Protein AF-A0A2V8PEK4-F1 (afdb_monomer_lite)

pLDDT: mean 82.37, std 10.29, range [52.34, 94.94]

Foldseek 3Di:
DLVVVLVVLVVVLVVVLCVLVVCPPDDDDDPDPCPVVVSVVVVVVSVVVNVVSSVVSVVVSVCSVVPVDPPPPPDPDDD

Radius of gyration: 20.74 Å; chains: 1; bounding box: 35×11×75 Å

Sequence (79 aa):
MGRVLGIAIWIITVASVWMFVSGRWWFPEAISEHGPSVDGQFKITIVVVGIAFAAAQIGLGWVVWKYRDRASSQRATYS

Structure (mmCIF, N/CA/C/O backbone):
data_AF-A0A2V8PEK4-F1
#
_entry.id   AF-A0A2V8PEK4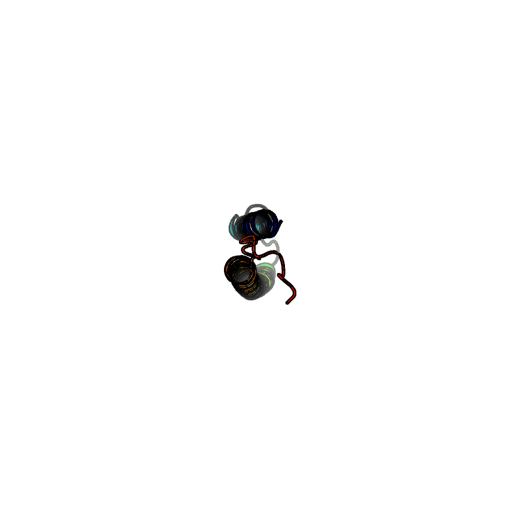-F1
#
loop_
_atom_site.group_PDB
_atom_site.id
_atom_site.type_symbol
_atom_site.label_atom_id
_atom_site.label_alt_id
_atom_site.label_comp_id
_atom_site.label_asym_id
_atom_site.label_entity_id
_atom_site.label_seq_id
_atom_site.pdbx_PDB_ins_code
_atom_site.Cartn_x
_atom_site.Cartn_y
_atom_site.Cartn_z
_atom_site.occupancy
_atom_site.B_iso_or_equiv
_atom_site.auth_seq_id
_atom_site.auth_comp_id
_atom_site.auth_asym_id
_atom_site.auth_atom_id
_atom_site.pdbx_PDB_model_num
ATOM 1 N N . MET A 1 1 ? -17.874 3.873 18.054 1.00 62.66 1 MET A N 1
ATOM 2 C CA . MET A 1 1 ? -17.129 4.539 16.957 1.00 62.66 1 MET A CA 1
ATOM 3 C C . MET A 1 1 ? -15.967 3.704 16.397 1.00 62.66 1 MET A C 1
ATOM 5 O O . MET A 1 1 ? -15.857 3.624 15.181 1.00 62.66 1 MET A O 1
ATOM 9 N N . GLY A 1 2 ? -15.149 3.014 17.209 1.00 68.62 2 GLY A N 1
ATOM 10 C CA . GLY A 1 2 ? -13.959 2.284 16.712 1.00 68.62 2 GLY A CA 1
ATOM 11 C C . GLY A 1 2 ? -14.203 1.190 15.653 1.00 68.62 2 GLY A C 1
ATOM 12 O O . GLY A 1 2 ? -13.344 0.946 14.814 1.00 68.62 2 GLY A O 1
ATOM 13 N N . ARG A 1 3 ? -15.390 0.562 15.625 1.00 71.06 3 ARG A N 1
ATOM 14 C CA . ARG A 1 3 ? -15.747 -0.425 14.582 1.00 71.06 3 ARG A CA 1
ATOM 15 C C . ARG A 1 3 ? -15.943 0.208 13.201 1.00 71.06 3 ARG A C 1
ATOM 17 O O . ARG A 1 3 ? -15.508 -0.375 12.219 1.00 71.06 3 ARG A O 1
ATOM 24 N N . VAL A 1 4 ? -16.565 1.387 13.138 1.00 79.62 4 VAL A N 1
ATOM 25 C CA . VAL A 1 4 ? -16.814 2.102 11.873 1.00 79.62 4 VAL A CA 1
ATOM 26 C C . VAL A 1 4 ? -15.495 2.597 11.284 1.00 79.62 4 VAL A C 1
ATOM 28 O O . VAL A 1 4 ? -15.248 2.392 10.103 1.00 79.62 4 VAL A O 1
ATOM 31 N N . LEU A 1 5 ? -14.613 3.149 12.126 1.00 79.75 5 LEU A N 1
ATOM 32 C CA . LEU A 1 5 ? -13.264 3.554 11.719 1.00 79.75 5 LEU A CA 1
ATOM 33 C C . LEU A 1 5 ? -12.440 2.374 11.190 1.00 79.75 5 LEU A C 1
ATOM 35 O O . LEU A 1 5 ? -11.843 2.485 10.128 1.00 79.75 5 LEU A O 1
ATOM 39 N N . GLY A 1 6 ? -12.453 1.230 11.882 1.00 83.69 6 GLY A N 1
ATOM 40 C CA . GLY A 1 6 ? -11.746 0.035 11.413 1.00 83.69 6 GLY A CA 1
ATOM 41 C C . GLY A 1 6 ? -12.259 -0.470 10.061 1.00 83.69 6 GLY A C 1
ATOM 42 O O . GLY A 1 6 ? -11.458 -0.770 9.182 1.00 83.69 6 GLY A O 1
ATOM 43 N N . ILE A 1 7 ? -13.582 -0.520 9.868 1.00 85.75 7 ILE A N 1
ATOM 44 C CA . ILE A 1 7 ? -14.186 -0.926 8.589 1.00 85.75 7 ILE A CA 1
ATOM 45 C C . ILE A 1 7 ? -13.814 0.062 7.480 1.00 85.75 7 ILE A C 1
ATOM 47 O O . ILE A 1 7 ? -13.406 -0.369 6.406 1.00 85.75 7 ILE A O 1
ATOM 51 N N . ALA A 1 8 ? -13.899 1.369 7.746 1.00 87.56 8 ALA A N 1
ATOM 52 C CA . ALA A 1 8 ? -13.514 2.392 6.783 1.00 87.56 8 ALA A CA 1
ATOM 53 C C . ALA A 1 8 ? -12.051 2.218 6.349 1.00 87.56 8 ALA A C 1
ATOM 55 O O . ALA A 1 8 ? -11.805 2.103 5.154 1.00 87.56 8 ALA A O 1
ATOM 56 N N . ILE A 1 9 ? -11.113 2.093 7.299 1.00 87.19 9 ILE A N 1
ATOM 57 C CA . ILE A 1 9 ? -9.674 1.887 7.036 1.00 87.19 9 ILE A CA 1
ATOM 58 C C . ILE A 1 9 ? -9.430 0.654 6.160 1.00 87.19 9 ILE A C 1
ATOM 60 O O . ILE A 1 9 ? -8.660 0.714 5.204 1.00 87.19 9 ILE A O 1
ATOM 64 N N . TRP A 1 10 ? -10.108 -0.459 6.432 1.00 87.94 10 TRP A N 1
ATOM 65 C CA . TRP A 1 10 ? -9.983 -1.649 5.592 1.00 87.94 10 TRP A CA 1
ATOM 66 C C . TRP A 1 10 ? -10.540 -1.435 4.181 1.00 87.94 10 TRP A C 1
ATOM 68 O O . TRP A 1 10 ? -9.893 -1.832 3.215 1.00 87.94 10 TRP A O 1
ATOM 78 N N . ILE A 1 11 ? -11.688 -0.763 4.041 1.00 93.12 11 ILE A N 1
ATOM 79 C CA . ILE A 1 11 ? -12.291 -0.468 2.733 1.00 93.12 11 ILE A CA 1
ATOM 80 C C . ILE A 1 11 ? -11.370 0.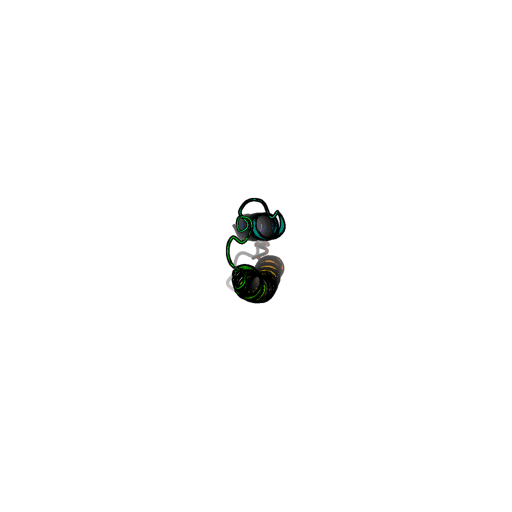419 1.892 1.00 93.12 11 ILE A C 1
ATOM 82 O O . ILE A 1 11 ? -11.070 0.056 0.755 1.00 93.12 11 ILE A O 1
ATOM 86 N N . ILE A 1 12 ? -10.895 1.549 2.432 1.00 90.31 12 ILE A N 1
ATOM 87 C CA . ILE A 1 12 ? -9.986 2.432 1.682 1.00 90.31 12 ILE A CA 1
ATOM 88 C C . ILE A 1 12 ? -8.674 1.725 1.345 1.00 90.31 12 ILE A C 1
ATOM 90 O O . ILE A 1 12 ? -8.198 1.865 0.227 1.00 90.31 12 ILE A O 1
ATOM 94 N N . THR A 1 13 ? -8.135 0.896 2.241 1.00 91.12 13 THR A N 1
ATOM 95 C CA . THR A 1 13 ? -6.918 0.117 1.960 1.00 91.12 13 THR A CA 1
ATOM 96 C C . THR A 1 13 ? -7.109 -0.830 0.781 1.00 91.12 13 THR A C 1
ATOM 98 O O . THR A 1 13 ? -6.305 -0.823 -0.149 1.00 91.12 13 THR A O 1
ATOM 101 N N . VAL A 1 14 ? -8.183 -1.625 0.789 1.00 91.12 14 VAL A N 1
ATOM 102 C CA . VAL A 1 14 ? -8.476 -2.573 -0.295 1.00 91.12 14 VAL A CA 1
ATOM 103 C C . VAL A 1 14 ? -8.744 -1.830 -1.603 1.00 91.12 14 VAL A C 1
ATOM 105 O O . VAL A 1 14 ? -8.220 -2.230 -2.640 1.00 91.12 14 VAL A O 1
ATOM 108 N N . ALA A 1 15 ? -9.494 -0.726 -1.559 1.00 91.12 15 ALA A N 1
ATOM 109 C CA . ALA A 1 15 ? -9.761 0.099 -2.734 1.00 91.12 15 ALA A CA 1
ATOM 110 C C . ALA A 1 15 ? -8.472 0.699 -3.320 1.00 91.12 15 ALA A C 1
ATOM 112 O O . ALA A 1 15 ? -8.266 0.637 -4.531 1.00 91.12 15 ALA A O 1
ATOM 113 N N . SER A 1 16 ? -7.577 1.221 -2.475 1.00 87.31 16 SER A N 1
ATOM 114 C CA . SER A 1 16 ? -6.279 1.746 -2.906 1.00 87.31 16 SER A CA 1
ATOM 115 C C . SER A 1 16 ? -5.415 0.654 -3.531 1.00 87.31 16 SER A C 1
ATOM 117 O O . SER A 1 16 ? -4.938 0.830 -4.648 1.00 87.31 16 SER A O 1
ATOM 119 N N . VAL A 1 17 ? -5.253 -0.496 -2.866 1.00 87.88 17 VAL A N 1
ATOM 120 C CA . VAL A 1 17 ? -4.463 -1.616 -3.405 1.00 87.88 17 VAL A CA 1
ATOM 121 C C . VAL A 1 17 ? -5.044 -2.096 -4.733 1.00 87.88 17 VAL A C 1
ATOM 123 O O . VAL A 1 17 ? -4.298 -2.289 -5.689 1.00 87.88 17 VAL A O 1
ATOM 126 N N . TRP A 1 18 ? -6.367 -2.229 -4.835 1.00 88.81 18 TRP A N 1
ATOM 127 C CA . TRP A 1 18 ? -7.010 -2.624 -6.083 1.00 88.81 18 TRP A CA 1
ATOM 128 C C . TRP A 1 18 ? -6.748 -1.616 -7.203 1.00 88.81 18 TRP A C 1
ATOM 130 O O . TRP A 1 18 ? -6.366 -2.023 -8.298 1.00 88.81 18 TRP A O 1
ATOM 140 N N . MET A 1 19 ? -6.870 -0.314 -6.941 1.00 86.00 19 MET A N 1
ATOM 141 C CA . MET A 1 19 ? -6.565 0.713 -7.936 1.00 86.00 19 MET A CA 1
ATOM 142 C C . MET A 1 19 ? -5.133 0.560 -8.477 1.00 86.00 19 MET A C 1
ATOM 144 O O . MET A 1 19 ? -4.951 0.551 -9.696 1.00 86.00 19 MET A O 1
ATOM 148 N N . PHE A 1 20 ? -4.148 0.338 -7.598 1.00 82.56 20 PHE A N 1
ATOM 149 C CA . PHE A 1 20 ? -2.752 0.105 -7.986 1.00 82.56 20 PHE A CA 1
ATOM 150 C C . PHE A 1 20 ? -2.508 -1.240 -8.680 1.00 82.56 20 PHE A C 1
ATOM 152 O O . PHE A 1 20 ? -1.602 -1.330 -9.493 1.00 82.56 20 PHE A O 1
ATOM 159 N N . VAL A 1 21 ? -3.282 -2.291 -8.405 1.00 82.94 21 VAL A N 1
ATOM 160 C CA . VAL A 1 21 ? -3.129 -3.594 -9.085 1.00 82.94 21 VAL A CA 1
ATOM 161 C C . VAL A 1 21 ? -3.863 -3.622 -10.428 1.00 82.94 21 VAL A C 1
ATOM 163 O O . VAL A 1 21 ? -3.446 -4.320 -11.346 1.00 82.94 21 VAL A O 1
ATOM 166 N N . SER A 1 22 ? -4.942 -2.849 -10.569 1.00 84.25 22 SER A N 1
ATOM 167 C CA . SER A 1 22 ? -5.849 -2.906 -11.722 1.00 84.25 22 SER A CA 1
ATOM 168 C C . SER A 1 22 ? -5.203 -2.573 -13.065 1.00 84.25 22 SER A C 1
ATOM 170 O O . SER A 1 22 ? -5.797 -2.859 -14.102 1.00 84.25 22 SER A O 1
ATOM 172 N N . GLY A 1 23 ? -4.033 -1.931 -13.090 1.00 75.19 23 GLY A N 1
ATOM 173 C CA . GLY A 1 23 ? -3.370 -1.620 -14.354 1.00 75.19 23 GLY A CA 1
ATOM 174 C C . GLY A 1 23 ? -4.065 -0.533 -15.185 1.00 75.19 23 GLY A C 1
ATOM 175 O O . GLY A 1 23 ? -3.555 -0.150 -16.231 1.00 75.19 23 GLY A O 1
ATOM 176 N N . ARG A 1 24 ? -5.246 -0.044 -14.776 1.00 75.69 24 ARG A N 1
ATOM 177 C CA . ARG A 1 24 ? -6.173 0.650 -15.687 1.00 75.69 24 ARG A CA 1
ATOM 178 C C . ARG A 1 24 ? -5.673 2.022 -16.147 1.00 75.69 24 ARG A C 1
ATOM 180 O O . ARG A 1 24 ? -6.014 2.443 -17.247 1.00 75.69 24 ARG A O 1
ATOM 187 N N . TRP A 1 25 ? -4.868 2.688 -15.322 1.00 74.81 25 TRP A N 1
ATOM 188 C CA . TRP A 1 25 ? -4.244 3.987 -15.604 1.00 74.81 25 TRP A CA 1
ATOM 189 C C . TRP A 1 25 ? -2.718 3.892 -15.745 1.00 74.81 25 TRP A C 1
ATOM 191 O O . TRP A 1 25 ? -1.999 4.807 -15.353 1.00 74.81 25 TRP A O 1
ATOM 201 N N . TRP A 1 26 ? -2.205 2.775 -16.269 1.00 76.38 26 TRP A N 1
ATOM 202 C CA . TRP A 1 26 ? -0.770 2.654 -16.539 1.00 76.38 26 TRP A CA 1
ATOM 203 C C . TRP A 1 26 ? -0.317 3.444 -17.767 1.00 76.38 26 TRP A C 1
ATOM 205 O O . TRP A 1 26 ? -1.127 3.942 -18.549 1.00 76.38 26 TRP A O 1
ATOM 215 N N . PHE A 1 27 ? 1.005 3.540 -17.908 1.00 81.38 27 PHE A N 1
ATOM 216 C CA . PHE A 1 27 ? 1.661 4.236 -19.007 1.00 81.38 27 PHE A CA 1
ATOM 217 C C . PHE A 1 27 ? 1.202 3.740 -20.387 1.00 81.38 27 PHE A C 1
ATOM 219 O O . PHE A 1 27 ? 0.957 2.539 -20.556 1.00 81.38 27 PHE A O 1
ATOM 226 N N . PRO A 1 28 ? 1.098 4.652 -21.372 1.00 80.88 28 PRO A N 1
ATOM 227 C CA . PRO A 1 28 ? 0.916 4.283 -22.770 1.00 80.88 28 PRO A CA 1
ATOM 228 C C . PRO A 1 28 ? 2.157 3.559 -23.309 1.00 80.88 28 PRO A C 1
ATOM 230 O O . PRO A 1 28 ? 3.208 3.531 -22.671 1.00 80.88 28 PRO A O 1
ATOM 233 N N . GLU A 1 29 ? 2.039 2.979 -24.501 1.00 82.06 29 GLU A N 1
ATOM 234 C CA . GLU A 1 29 ? 3.159 2.311 -25.163 1.00 82.06 29 GLU A CA 1
ATOM 235 C C . GLU A 1 29 ? 4.341 3.272 -25.375 1.00 82.06 29 GLU A C 1
ATOM 237 O O . GLU A 1 29 ? 4.169 4.431 -25.767 1.00 82.06 29 GLU A O 1
ATOM 242 N N . ALA A 1 30 ? 5.551 2.797 -25.075 1.00 83.25 30 ALA A N 1
ATOM 243 C CA . ALA A 1 30 ? 6.755 3.610 -25.142 1.00 83.25 30 ALA A CA 1
ATOM 244 C C . ALA A 1 30 ? 7.105 3.964 -26.597 1.00 83.25 30 ALA A C 1
ATOM 246 O O . ALA A 1 30 ? 7.253 3.089 -27.443 1.00 83.25 30 ALA A O 1
ATOM 247 N N . ILE A 1 31 ? 7.297 5.258 -26.869 1.00 83.44 31 ILE A N 1
ATOM 248 C CA . ILE A 1 31 ? 7.658 5.784 -28.203 1.00 83.44 31 ILE A CA 1
ATOM 249 C C . ILE A 1 31 ? 9.189 5.910 -28.364 1.00 83.44 31 ILE A C 1
ATOM 251 O O . ILE A 1 31 ? 9.705 6.058 -29.468 1.00 83.44 31 ILE A O 1
ATOM 255 N N . SER A 1 32 ? 9.932 5.857 -27.255 1.00 83.38 32 SER A N 1
ATOM 256 C CA . SER A 1 32 ? 11.389 6.012 -27.204 1.00 83.38 32 SER A CA 1
ATOM 257 C C . SER A 1 32 ? 12.059 4.733 -26.712 1.00 83.38 32 SER A C 1
ATOM 259 O O . SER A 1 32 ? 11.526 4.053 -25.836 1.00 83.38 32 SER A O 1
ATOM 261 N N . GLU A 1 33 ? 13.268 4.463 -27.206 1.00 83.31 33 GLU A N 1
ATOM 262 C CA . GLU A 1 33 ? 14.114 3.336 -26.791 1.00 83.31 33 GLU A CA 1
ATOM 263 C C . GLU A 1 33 ? 14.436 3.359 -25.283 1.00 83.31 33 GLU A C 1
ATOM 265 O O . GLU A 1 33 ? 14.619 2.316 -24.660 1.00 83.31 33 GLU A O 1
ATOM 270 N N . HIS A 1 34 ? 14.420 4.542 -24.657 1.00 83.50 34 HIS A N 1
ATOM 271 C CA . HIS A 1 34 ? 14.606 4.702 -23.210 1.00 83.50 34 HIS A CA 1
ATOM 272 C C . HIS A 1 34 ? 13.302 4.673 -22.395 1.00 83.50 34 HIS A C 1
ATOM 274 O O . HIS A 1 34 ? 13.352 4.659 -21.168 1.00 83.50 34 HIS A O 1
ATOM 280 N N . GLY A 1 35 ? 12.127 4.660 -23.030 1.00 82.88 35 GLY A N 1
ATOM 281 C CA . GLY A 1 35 ? 10.843 4.598 -22.318 1.00 82.88 35 GLY A CA 1
ATOM 282 C C . GLY A 1 35 ? 10.710 3.370 -21.399 1.00 82.88 35 GLY A C 1
ATOM 283 O O . GLY A 1 35 ? 10.386 3.534 -20.222 1.00 82.88 35 GLY A O 1
ATOM 284 N N . PRO A 1 36 ? 11.060 2.151 -21.858 1.00 85.88 36 PRO A N 1
ATOM 285 C CA . PRO A 1 36 ? 10.931 0.944 -21.042 1.00 85.88 36 PRO A CA 1
ATOM 286 C C . PRO A 1 36 ? 11.780 0.941 -19.762 1.00 85.88 36 PRO A C 1
ATOM 288 O O . PRO A 1 36 ? 11.370 0.351 -18.760 1.00 85.88 36 PRO A O 1
ATOM 291 N N . SER A 1 37 ? 12.955 1.583 -19.763 1.00 85.44 37 SER A N 1
ATOM 292 C CA . SER A 1 37 ? 13.828 1.623 -18.581 1.00 85.44 37 SER A CA 1
ATOM 293 C C . SER A 1 37 ? 13.274 2.551 -17.496 1.00 85.44 37 SER A C 1
ATOM 295 O O . SER A 1 37 ? 13.297 2.198 -16.315 1.00 85.44 37 SER A O 1
ATOM 297 N N . VAL A 1 38 ? 12.703 3.692 -17.891 1.00 86.81 38 VAL A N 1
ATOM 298 C CA . VAL A 1 38 ? 12.027 4.630 -16.981 1.00 86.81 38 VAL A CA 1
ATOM 299 C C . VAL A 1 38 ? 10.764 3.999 -16.393 1.00 86.81 38 VAL A C 1
ATOM 301 O O . VAL A 1 38 ? 10.570 4.020 -15.174 1.00 86.81 38 VAL A O 1
ATOM 304 N N . ASP A 1 39 ? 9.950 3.356 -17.229 1.00 88.06 39 ASP A N 1
ATOM 305 C CA . ASP A 1 39 ? 8.747 2.647 -16.785 1.00 88.06 39 ASP A CA 1
ATOM 306 C C . ASP A 1 39 ? 9.084 1.504 -15.820 1.00 88.06 39 ASP A C 1
ATOM 308 O O . ASP A 1 39 ? 8.353 1.252 -14.857 1.00 88.06 39 ASP A O 1
ATOM 312 N N . GLY A 1 40 ? 10.204 0.814 -16.056 1.00 87.75 40 GLY A N 1
ATOM 313 C CA . GLY A 1 40 ? 10.734 -0.214 -15.165 1.00 87.75 40 GLY A CA 1
ATOM 314 C C . GLY A 1 40 ? 11.061 0.339 -13.779 1.00 87.75 40 GLY A C 1
ATOM 315 O O . GLY A 1 40 ? 10.619 -0.224 -12.774 1.00 87.75 40 GLY A O 1
ATOM 316 N N . GLN A 1 41 ? 11.757 1.477 -13.714 1.00 89.81 41 GLN A N 1
ATOM 317 C CA . GLN A 1 41 ? 12.080 2.127 -12.445 1.00 89.81 41 GLN A CA 1
ATOM 318 C C . GLN A 1 41 ? 10.815 2.544 -11.686 1.00 89.81 41 GLN A C 1
ATOM 320 O O . GLN A 1 41 ? 10.694 2.263 -10.492 1.00 89.81 41 GLN A O 1
ATOM 325 N N . PHE A 1 42 ? 9.838 3.144 -12.374 1.00 89.38 42 PHE A N 1
ATOM 326 C CA . PHE A 1 42 ? 8.556 3.486 -11.760 1.00 89.38 42 PHE A CA 1
ATOM 327 C C . PHE A 1 42 ? 7.845 2.251 -11.198 1.00 89.38 42 PHE A C 1
ATOM 329 O O . PHE A 1 42 ? 7.350 2.287 -10.072 1.00 89.38 42 PHE A O 1
ATOM 336 N N . LYS A 1 43 ? 7.814 1.144 -11.954 1.00 88.62 43 LYS A N 1
ATOM 337 C CA . LYS A 1 43 ? 7.199 -0.116 -11.509 1.00 88.62 43 LYS A CA 1
ATOM 338 C C . LYS A 1 43 ? 7.862 -0.652 -10.241 1.00 88.62 43 LYS A C 1
ATOM 340 O O . LYS A 1 43 ? 7.163 -1.084 -9.330 1.00 88.62 43 LYS A O 1
ATOM 345 N N . ILE A 1 44 ? 9.187 -0.588 -10.144 1.00 92.56 44 ILE A N 1
ATOM 346 C CA . ILE A 1 44 ? 9.901 -1.000 -8.9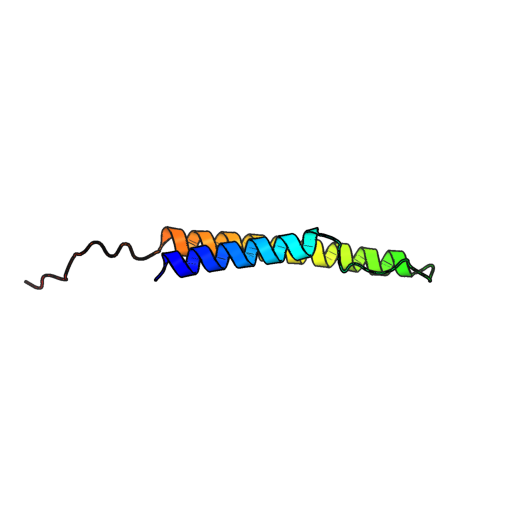29 1.00 92.56 44 ILE A CA 1
ATOM 347 C C . ILE A 1 44 ? 9.493 -0.107 -7.754 1.00 92.56 44 ILE A C 1
ATOM 349 O O . ILE A 1 44 ? 9.099 -0.609 -6.701 1.00 92.56 44 ILE A O 1
ATOM 353 N N . THR A 1 45 ? 9.525 1.215 -7.935 1.00 93.12 45 THR A N 1
ATOM 354 C CA . THR A 1 45 ? 9.170 2.165 -6.876 1.00 93.12 45 THR A CA 1
ATOM 355 C C . THR A 1 45 ? 7.730 1.987 -6.403 1.00 93.12 45 THR A C 1
ATOM 357 O O . THR A 1 45 ? 7.492 1.923 -5.197 1.00 93.12 45 THR A O 1
ATOM 360 N N . ILE A 1 46 ? 6.768 1.866 -7.320 1.00 89.88 46 ILE A N 1
ATOM 361 C CA . ILE A 1 46 ? 5.355 1.749 -6.950 1.00 89.88 46 ILE A CA 1
ATOM 362 C C . ILE A 1 46 ? 5.052 0.424 -6.249 1.00 89.88 46 ILE A C 1
ATOM 364 O O . ILE A 1 46 ? 4.231 0.400 -5.335 1.00 89.88 46 ILE A O 1
ATOM 368 N N . VAL A 1 47 ? 5.759 -0.658 -6.594 1.00 90.75 47 VAL A N 1
ATOM 369 C CA . VAL A 1 47 ? 5.659 -1.938 -5.879 1.00 90.75 47 VAL A CA 1
ATOM 370 C C . VAL A 1 47 ? 6.197 -1.803 -4.456 1.00 90.75 47 VAL A C 1
ATOM 372 O O . VAL A 1 47 ? 5.511 -2.183 -3.509 1.00 90.75 47 VAL A O 1
ATOM 375 N N . VAL A 1 48 ? 7.387 -1.222 -4.279 1.00 94.81 48 VAL A N 1
ATOM 376 C CA . VAL A 1 48 ? 7.998 -1.049 -2.950 1.00 94.81 48 VAL A CA 1
ATOM 377 C C . VAL A 1 48 ? 7.122 -0.174 -2.050 1.00 94.81 48 VAL A C 1
ATOM 379 O O . VAL A 1 48 ? 6.814 -0.556 -0.919 1.00 94.81 48 VAL A O 1
ATOM 382 N N . VAL A 1 49 ? 6.667 0.975 -2.557 1.00 94.00 49 VAL A N 1
ATOM 383 C CA . VAL A 1 49 ? 5.789 1.886 -1.809 1.00 94.00 49 VAL A CA 1
ATOM 384 C C . VAL A 1 49 ? 4.425 1.247 -1.548 1.00 94.00 49 VAL A C 1
ATOM 386 O O . VAL A 1 49 ? 3.905 1.364 -0.440 1.00 94.00 49 VAL A O 1
ATOM 389 N N . GLY A 1 50 ? 3.862 0.525 -2.520 1.00 90.62 50 GLY A N 1
ATOM 390 C CA . GLY A 1 50 ? 2.597 -0.194 -2.368 1.00 90.62 50 GLY A CA 1
ATOM 391 C C . GLY A 1 50 ? 2.647 -1.252 -1.264 1.00 90.62 50 GLY A C 1
ATOM 392 O O . GLY A 1 50 ? 1.731 -1.325 -0.444 1.00 90.62 50 GLY A O 1
ATOM 393 N N . ILE A 1 51 ? 3.743 -2.015 -1.179 1.00 92.62 51 ILE A N 1
ATOM 394 C CA . ILE A 1 51 ? 3.968 -2.990 -0.101 1.00 92.62 51 ILE A CA 1
ATOM 395 C C . ILE A 1 51 ? 4.083 -2.282 1.253 1.00 92.62 51 ILE A C 1
ATOM 397 O O . ILE A 1 51 ? 3.421 -2.687 2.209 1.00 92.62 51 ILE A O 1
ATOM 401 N N . ALA A 1 52 ? 4.881 -1.214 1.344 1.00 94.94 52 ALA A N 1
ATOM 402 C CA . ALA A 1 52 ? 5.050 -0.459 2.585 1.00 94.94 52 ALA A CA 1
ATOM 403 C C . ALA A 1 52 ? 3.721 0.146 3.075 1.00 94.94 52 ALA A C 1
ATOM 405 O O . ALA A 1 52 ? 3.382 0.039 4.255 1.00 94.94 52 ALA A O 1
ATOM 406 N N . PHE A 1 53 ? 2.935 0.721 2.161 1.00 93.00 53 PHE A N 1
ATOM 407 C CA . PHE A 1 53 ? 1.600 1.236 2.448 1.00 93.00 53 PHE A CA 1
ATOM 408 C C . PHE A 1 53 ? 0.665 0.129 2.943 1.00 93.00 53 PHE A C 1
ATOM 410 O O . PHE A 1 53 ? 0.049 0.279 3.997 1.00 93.00 53 PHE A O 1
ATOM 417 N N . ALA A 1 54 ? 0.583 -1.000 2.230 1.00 90.50 54 ALA A N 1
ATOM 418 C CA . ALA A 1 54 ? -0.271 -2.117 2.623 1.00 90.50 54 ALA A CA 1
ATOM 419 C C . ALA A 1 54 ? 0.110 -2.666 4.008 1.00 90.50 54 ALA A C 1
ATOM 421 O O . ALA A 1 54 ? -0.767 -2.877 4.846 1.00 90.50 54 ALA A O 1
ATOM 422 N N . ALA A 1 55 ? 1.407 -2.822 4.290 1.00 93.12 55 ALA A N 1
ATOM 423 C CA . ALA A 1 55 ? 1.896 -3.249 5.599 1.00 93.12 55 ALA A CA 1
ATOM 424 C C . ALA A 1 55 ? 1.489 -2.271 6.715 1.00 93.12 55 ALA A C 1
ATOM 426 O O . ALA A 1 55 ? 0.994 -2.696 7.762 1.00 93.12 55 ALA A O 1
ATOM 427 N N . ALA A 1 56 ? 1.626 -0.962 6.477 1.00 93.00 56 ALA A N 1
ATOM 428 C CA . ALA A 1 56 ? 1.209 0.069 7.424 1.00 93.00 56 ALA A CA 1
ATOM 429 C C . ALA A 1 56 ? -0.307 0.040 7.683 1.00 93.00 56 ALA A C 1
ATOM 431 O O . ALA A 1 56 ? -0.735 0.117 8.835 1.00 93.00 56 ALA A O 1
ATOM 432 N N . GLN A 1 57 ? -1.122 -0.126 6.638 1.00 90.31 57 GLN A N 1
ATOM 433 C CA . GLN A 1 57 ? -2.579 -0.198 6.767 1.00 90.31 57 GLN A CA 1
ATOM 434 C C . GLN A 1 57 ? -3.048 -1.455 7.502 1.00 90.31 57 GLN A C 1
ATOM 436 O O . GLN A 1 57 ? -3.943 -1.375 8.342 1.00 90.31 57 GLN A O 1
ATOM 441 N N . ILE A 1 58 ? -2.425 -2.608 7.243 1.00 89.88 58 ILE A N 1
ATOM 442 C CA 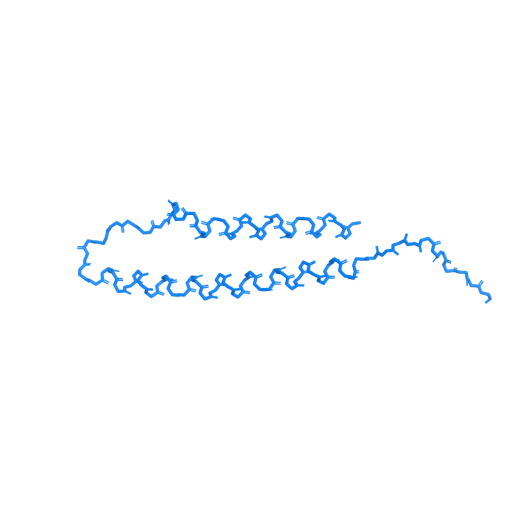. ILE A 1 58 ? -2.705 -3.846 7.983 1.00 89.88 58 ILE A CA 1
ATOM 443 C C . ILE A 1 58 ? -2.366 -3.655 9.464 1.00 89.88 58 ILE A C 1
ATOM 445 O O . ILE A 1 58 ? -3.177 -3.998 10.327 1.00 89.88 58 ILE A O 1
ATOM 449 N N . GLY A 1 59 ? -1.206 -3.061 9.767 1.00 90.12 59 GLY A N 1
ATOM 450 C CA . GLY A 1 59 ? -0.805 -2.738 11.136 1.00 90.12 59 GLY A CA 1
ATOM 451 C C . GLY A 1 59 ? -1.808 -1.813 11.827 1.00 90.12 59 GLY A C 1
ATOM 452 O O . GLY A 1 59 ? -2.284 -2.116 12.921 1.00 90.12 59 GLY A O 1
ATOM 453 N N . LEU A 1 60 ? -2.203 -0.727 11.161 1.00 88.50 60 LEU A N 1
ATOM 454 C CA . LEU A 1 60 ? -3.194 0.216 11.674 1.00 88.50 60 LEU A CA 1
ATOM 455 C C . LEU A 1 60 ? -4.559 -0.454 11.893 1.00 88.50 60 LEU A C 1
ATOM 457 O O . LEU A 1 60 ? -5.151 -0.317 12.963 1.00 88.50 60 LEU A O 1
ATOM 461 N N . GLY A 1 61 ? -5.042 -1.220 10.914 1.00 86.94 61 GLY A N 1
ATOM 462 C CA . GLY A 1 61 ? -6.294 -1.965 11.002 1.00 86.94 61 GLY A CA 1
ATOM 463 C C . GLY A 1 61 ? -6.292 -2.972 12.153 1.00 86.94 61 GLY A C 1
ATOM 464 O O . GLY A 1 61 ? -7.290 -3.093 12.868 1.00 86.94 61 GLY A O 1
ATOM 465 N N . TRP A 1 62 ? -5.164 -3.649 12.387 1.00 85.81 62 TRP A N 1
ATOM 466 C CA . TRP A 1 62 ? -4.987 -4.553 13.522 1.00 85.81 62 TRP A CA 1
ATOM 467 C C . TRP A 1 62 ? -5.010 -3.812 14.861 1.00 85.81 62 TRP A C 1
ATOM 469 O O . TRP A 1 62 ? -5.747 -4.223 15.757 1.00 85.81 62 TRP A O 1
ATOM 479 N N . VAL A 1 63 ? -4.281 -2.697 14.996 1.00 87.75 63 VAL A N 1
ATOM 480 C CA . VAL A 1 63 ? -4.276 -1.866 16.215 1.00 87.75 63 VAL A CA 1
ATOM 481 C C . VAL A 1 63 ? -5.688 -1.365 16.519 1.00 87.75 63 VAL A C 1
ATOM 483 O O . VAL A 1 63 ? -6.184 -1.548 17.630 1.00 87.75 63 VAL A O 1
ATOM 486 N N . VAL A 1 64 ? -6.389 -0.817 15.525 1.00 86.06 64 VAL A N 1
ATOM 487 C CA . VAL A 1 64 ? -7.774 -0.35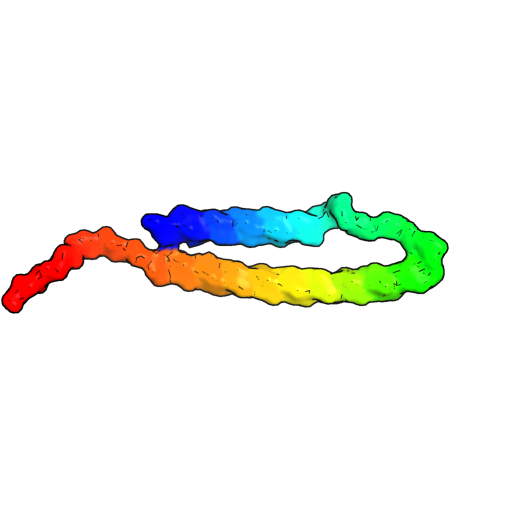1 15.688 1.00 86.06 64 VAL A CA 1
ATOM 488 C C . VAL A 1 64 ? -8.693 -1.500 16.104 1.00 86.06 64 VAL A C 1
ATOM 490 O O . VAL A 1 64 ? -9.564 -1.316 16.949 1.00 86.06 64 VAL A O 1
ATOM 493 N N . TRP A 1 65 ? -8.506 -2.706 15.568 1.00 80.56 65 TRP A N 1
ATOM 494 C CA . TRP A 1 65 ? -9.326 -3.861 15.937 1.00 80.56 65 TRP A CA 1
ATOM 495 C C . TRP A 1 65 ? -9.005 -4.430 17.327 1.00 80.56 65 TRP A C 1
ATOM 497 O O . TRP A 1 65 ? -9.926 -4.859 18.035 1.00 80.56 65 TRP A O 1
ATOM 507 N N . LYS A 1 66 ? -7.726 -4.425 17.717 1.00 82.06 66 LYS A N 1
ATOM 508 C CA . LYS A 1 66 ? -7.210 -4.936 18.994 1.00 82.06 66 LYS A CA 1
ATOM 509 C C . LYS A 1 66 ? -7.546 -4.010 20.159 1.00 82.06 66 LYS A C 1
ATOM 511 O O . LYS A 1 66 ? -8.006 -4.498 21.189 1.00 82.06 66 LYS A O 1
ATOM 516 N N . TYR A 1 67 ? -7.342 -2.708 19.978 1.00 81.31 67 TYR A N 1
ATOM 517 C CA . TYR A 1 67 ? -7.540 -1.675 20.996 1.00 81.31 67 TYR A CA 1
ATOM 518 C C . TYR A 1 67 ? -8.870 -0.934 20.850 1.00 81.31 67 TYR A C 1
ATOM 520 O O . TYR A 1 67 ? -9.082 0.066 21.532 1.00 81.31 67 TYR A O 1
ATOM 528 N N . ARG A 1 68 ? -9.793 -1.396 19.986 1.00 73.12 68 ARG A N 1
ATOM 529 C CA . ARG A 1 68 ? -11.147 -0.829 19.989 1.00 73.12 68 ARG A CA 1
ATOM 530 C C . ARG A 1 68 ? -11.721 -0.961 21.385 1.00 73.12 68 ARG A C 1
ATOM 532 O O . ARG A 1 68 ? -11.802 -2.063 21.930 1.00 73.12 68 ARG A O 1
ATOM 539 N N . ASP A 1 69 ? -12.149 0.176 21.902 1.00 68.19 69 ASP A N 1
ATOM 540 C CA . ASP A 1 69 ? -12.760 0.273 23.206 1.00 68.19 69 ASP A CA 1
ATOM 541 C C . ASP A 1 69 ? -13.958 -0.684 23.262 1.00 68.19 69 ASP A C 1
ATOM 543 O O . ASP A 1 69 ? -14.957 -0.533 22.542 1.00 68.19 69 ASP A O 1
ATOM 547 N N . ARG A 1 70 ? -13.816 -1.757 24.043 1.00 63.25 70 ARG A N 1
ATOM 548 C CA . ARG A 1 70 ? -14.944 -2.595 24.423 1.00 63.25 70 ARG A CA 1
ATOM 549 C C . ARG A 1 70 ? -15.571 -1.827 25.563 1.00 63.25 70 ARG A C 1
ATOM 551 O O . ARG A 1 70 ? -15.218 -2.060 26.708 1.00 63.25 70 ARG A O 1
ATOM 558 N N . ALA A 1 71 ? -16.473 -0.907 25.242 1.00 55.75 71 ALA A N 1
ATOM 559 C CA . ALA A 1 71 ? -17.339 -0.281 26.227 1.00 55.75 71 ALA A CA 1
ATOM 560 C C . ALA A 1 71 ? -18.269 -1.349 26.843 1.00 55.75 71 ALA A C 1
ATOM 562 O O . ALA A 1 71 ? -19.483 -1.326 26.663 1.00 55.75 71 ALA A O 1
ATOM 563 N N . SER A 1 72 ? -17.715 -2.337 27.548 1.00 52.34 72 SER A N 1
ATOM 564 C CA . SER A 1 72 ? -18.418 -3.022 28.612 1.00 52.34 72 SER A CA 1
ATOM 565 C C . SER A 1 72 ? -18.510 -2.001 29.729 1.00 52.34 72 SER A C 1
ATOM 567 O O . SER A 1 72 ? -17.563 -1.852 30.486 1.00 52.34 72 SER A O 1
ATOM 569 N N . SER A 1 73 ? -19.584 -1.211 29.714 1.00 54.91 73 SER A N 1
ATOM 570 C CA . SER A 1 73 ? -20.516 -0.961 30.825 1.00 54.91 73 SER A CA 1
ATOM 571 C C . SER A 1 73 ? -20.005 -0.856 32.281 1.00 54.91 73 SER A C 1
ATOM 573 O O . SER A 1 73 ? -20.827 -0.820 33.195 1.00 54.91 73 SER A O 1
ATOM 575 N N . GLN A 1 74 ? -18.712 -0.789 32.571 1.00 58.81 74 GLN A N 1
ATOM 576 C CA . GLN A 1 74 ? -18.202 -0.595 33.916 1.00 58.81 74 GLN A CA 1
ATOM 577 C C . GLN A 1 74 ? -18.127 0.908 34.136 1.00 58.81 74 GLN A C 1
ATOM 579 O O . GLN A 1 74 ? -17.096 1.553 33.961 1.00 58.81 74 GLN A O 1
ATOM 584 N N . ARG A 1 75 ? -19.295 1.474 34.470 1.00 64.81 75 ARG A N 1
ATOM 585 C CA . ARG A 1 75 ? -19.372 2.744 35.192 1.00 64.81 75 ARG A CA 1
ATOM 586 C C . ARG A 1 75 ? -18.326 2.679 36.302 1.00 64.81 75 ARG A C 1
ATOM 588 O O . ARG A 1 75 ? -18.340 1.729 37.081 1.00 64.81 75 ARG A O 1
ATOM 595 N N . ALA A 1 76 ? -17.431 3.660 36.346 1.00 66.69 76 ALA A N 1
ATOM 596 C CA . ALA A 1 76 ? -16.489 3.798 37.440 1.00 66.69 76 ALA A CA 1
ATOM 597 C C . ALA A 1 76 ? -17.287 3.945 38.745 1.00 66.69 76 ALA A C 1
ATOM 599 O O . ALA A 1 76 ? -17.885 4.988 39.003 1.00 66.69 76 ALA A O 1
ATOM 600 N N . THR A 1 77 ? -17.367 2.874 39.529 1.00 64.56 77 THR A N 1
ATOM 601 C CA . THR A 1 77 ? -17.863 2.920 40.901 1.00 64.56 77 THR A CA 1
ATOM 602 C C . THR A 1 77 ? -16.741 3.467 41.760 1.00 64.56 77 THR A C 1
ATOM 604 O O . THR A 1 77 ? -15.751 2.780 42.003 1.00 64.56 77 THR A O 1
ATOM 607 N N . TYR A 1 78 ? -16.882 4.724 42.167 1.00 68.00 78 TYR A N 1
ATOM 608 C CA . TYR A 1 78 ? -16.094 5.285 43.253 1.00 68.00 78 TYR A CA 1
ATOM 609 C C . TYR A 1 78 ? -16.582 4.657 44.568 1.00 68.00 78 TYR A C 1
ATOM 611 O O . TYR A 1 78 ? -17.785 4.465 44.753 1.00 68.00 78 TYR A O 1
ATOM 619 N N . SER A 1 79 ? -15.644 4.268 45.430 1.00 66.06 79 SER A N 1
ATOM 620 C CA . SER A 1 79 ? -15.883 3.882 46.829 1.00 66.06 79 SER A CA 1
ATOM 621 C C . SER A 1 79 ? -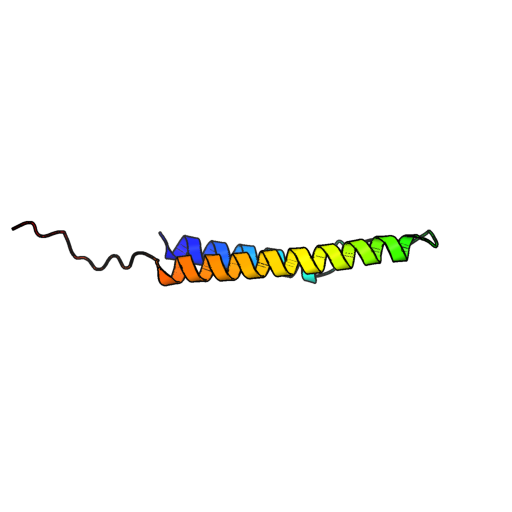15.326 4.972 47.727 1.00 66.06 79 SER A C 1
ATOM 623 O O . SER A 1 79 ? -14.256 5.507 47.354 1.00 66.06 79 SER A O 1
#

Secondary structure (DSSP, 8-state):
-HHHHHHHHHHHHHHHHHHHHS-TTPPPPP-STTHHHHHHHHHHHHHHHHHHHHHHHHHHHHHHHHS------------